Protein AF-A0A151AZK6-F1 (afdb_monomer_lite)

Sequence (133 aa):
MKSGGPDGELPASLRYLTQRYTMPLPQAKAVLTDIGTEELAHMKIVATLVYNLIKDAPLEEIRRAGLDGYYADHDRALYFVNASGAPWTATYIQSKGDPVTDLHENMAAEQSFFKSPLRFMKNFKEVMQAGFI

Secondary structure (DSSP, 8-state):
-TTTSTTSHHHHHHHHHHHTTT---HHHHHHHHHHHHHHHHHHHHHHHHHHHHHTT--HHHHHHTT-HHHHHHHTT----B-TTSPBP-GGG----S-HHHHHHHHHHHHHHHHHHHHHHHHHHHHHHHTT--

Structure (mmCIF, N/CA/C/O backbone):
data_AF-A0A151AZK6-F1
#
_entry.id   AF-A0A151AZK6-F1
#
loop_
_atom_site.group_PDB
_atom_site.id
_atom_site.type_symbol
_atom_site.label_atom_id
_atom_site.label_alt_id
_atom_site.label_comp_id
_atom_site.label_asym_id
_atom_site.label_entity_id
_atom_site.label_seq_id
_atom_site.pdbx_PDB_ins_code
_atom_site.Cartn_x
_atom_site.Cartn_y
_atom_site.Cartn_z
_atom_site.occupancy
_atom_site.B_iso_or_equiv
_atom_site.auth_seq_id
_atom_site.auth_comp_id
_atom_site.auth_asym_id
_atom_site.auth_atom_id
_atom_site.pdbx_PDB_model_num
ATOM 1 N N . MET A 1 1 ? 7.351 5.033 -7.331 1.00 54.81 1 MET A N 1
ATOM 2 C CA . MET A 1 1 ? 5.935 4.629 -7.499 1.00 54.81 1 MET A CA 1
ATOM 3 C C . MET A 1 1 ? 5.075 5.230 -6.385 1.00 54.81 1 MET A C 1
ATOM 5 O O . MET A 1 1 ? 5.502 5.232 -5.235 1.00 54.81 1 MET A O 1
ATOM 9 N N . LYS A 1 2 ? 3.870 5.742 -6.692 1.00 62.16 2 LYS A N 1
ATOM 10 C CA . LYS A 1 2 ? 2.937 6.266 -5.666 1.00 62.16 2 LYS A CA 1
ATOM 11 C C . LYS A 1 2 ? 2.487 5.176 -4.677 1.00 62.16 2 LYS A C 1
ATOM 13 O O . LYS A 1 2 ? 2.078 5.486 -3.578 1.00 62.16 2 LYS A O 1
ATOM 18 N N . SER A 1 3 ? 2.659 3.901 -5.017 1.00 58.59 3 SER A N 1
ATOM 19 C CA . SER A 1 3 ? 2.320 2.765 -4.154 1.00 58.59 3 SER A CA 1
ATOM 20 C C . SER A 1 3 ? 3.323 2.476 -3.029 1.00 58.59 3 SER A C 1
ATOM 22 O O . SER A 1 3 ? 2.961 1.770 -2.103 1.00 58.59 3 SER A O 1
ATOM 24 N N . GLY A 1 4 ? 4.571 2.964 -3.098 1.00 60.47 4 GLY A N 1
ATOM 25 C CA . GLY A 1 4 ? 5.639 2.550 -2.169 1.00 60.47 4 GLY A CA 1
ATOM 26 C C . GLY A 1 4 ? 6.134 3.618 -1.190 1.00 60.47 4 GLY A C 1
ATOM 27 O O . GLY A 1 4 ? 6.882 3.293 -0.277 1.00 60.47 4 GLY A O 1
ATOM 28 N N . GLY A 1 5 ? 5.759 4.887 -1.376 1.00 75.50 5 GLY A N 1
ATOM 29 C CA . GLY A 1 5 ? 6.155 5.979 -0.476 1.00 75.50 5 GLY A CA 1
ATOM 30 C C . GLY A 1 5 ? 5.285 6.078 0.780 1.00 75.50 5 GLY A C 1
ATOM 31 O O . GLY A 1 5 ? 4.253 5.418 0.834 1.00 75.50 5 GLY A O 1
ATOM 32 N N . PRO A 1 6 ? 5.667 6.916 1.763 1.00 70.69 6 PRO A N 1
ATOM 33 C CA . PRO A 1 6 ? 4.933 7.076 3.022 1.00 70.69 6 PRO A CA 1
ATOM 34 C C . PRO A 1 6 ? 3.485 7.549 2.832 1.00 70.69 6 PRO A C 1
ATOM 36 O O . PRO A 1 6 ? 2.593 7.054 3.509 1.00 70.69 6 PRO A O 1
ATOM 39 N N . ASP A 1 7 ? 3.237 8.423 1.854 1.00 73.44 7 ASP A N 1
ATOM 40 C CA . ASP A 1 7 ? 1.893 8.883 1.464 1.00 73.44 7 ASP A CA 1
ATOM 41 C C . ASP A 1 7 ? 1.273 8.026 0.337 1.00 73.44 7 ASP A C 1
ATOM 43 O O . ASP A 1 7 ? 0.522 8.526 -0.504 1.00 73.44 7 ASP A O 1
ATOM 47 N N . GLY A 1 8 ? 1.681 6.760 0.232 1.00 78.69 8 GLY A N 1
ATOM 48 C CA . GLY A 1 8 ? 1.240 5.853 -0.823 1.00 78.69 8 GLY A CA 1
ATOM 49 C C . GLY A 1 8 ? 0.013 5.010 -0.480 1.00 78.69 8 GLY A C 1
ATOM 50 O O . GLY A 1 8 ? -0.323 4.820 0.686 1.00 78.69 8 GLY A O 1
ATOM 51 N N . GLU A 1 9 ? -0.595 4.416 -1.511 1.00 84.75 9 GLU A N 1
ATOM 52 C CA . GLU A 1 9 ? -1.825 3.611 -1.366 1.00 84.75 9 GLU A CA 1
ATOM 53 C C . GLU A 1 9 ? -1.604 2.363 -0.477 1.00 84.75 9 GLU A C 1
ATOM 55 O O . GLU A 1 9 ? -2.455 1.972 0.321 1.00 84.75 9 GLU A O 1
ATOM 60 N N . LEU A 1 10 ? -0.420 1.736 -0.559 1.00 88.25 10 LEU A N 1
ATOM 61 C CA . LEU A 1 10 ? -0.091 0.560 0.254 1.00 88.25 10 LEU A CA 1
ATOM 62 C C . LEU A 1 10 ? -0.005 0.882 1.759 1.00 88.25 10 LEU A C 1
ATOM 64 O O . LEU A 1 10 ? -0.693 0.213 2.530 1.00 88.25 10 LEU A O 1
ATOM 68 N N . PRO A 1 11 ? 0.779 1.873 2.230 1.00 88.50 11 PRO A N 1
ATOM 69 C CA . PRO A 1 11 ? 0.765 2.223 3.649 1.00 88.50 11 PRO A CA 1
ATOM 70 C C . PRO A 1 11 ? -0.598 2.734 4.125 1.00 88.50 11 PRO A C 1
ATOM 72 O O . PRO A 1 11 ? -0.998 2.378 5.232 1.00 88.50 11 PRO A O 1
ATOM 75 N N . ALA A 1 12 ? -1.342 3.481 3.300 1.00 87.25 12 ALA A N 1
ATOM 76 C CA . ALA A 1 12 ? -2.700 3.902 3.643 1.00 87.25 12 ALA A CA 1
ATOM 77 C C . ALA A 1 12 ? -3.612 2.693 3.915 1.00 87.25 12 ALA A C 1
ATOM 79 O O . ALA A 1 12 ? -4.198 2.596 4.995 1.00 87.25 12 ALA A O 1
ATOM 80 N N . SER A 1 13 ? -3.640 1.714 3.003 1.00 92.19 13 SER A N 1
ATOM 81 C CA . SER A 1 13 ? -4.431 0.489 3.176 1.00 92.19 13 SER A CA 1
ATOM 82 C C . SER A 1 13 ? -4.085 -0.271 4.462 1.00 92.19 13 SER A C 1
ATOM 84 O O . SER A 1 13 ? -4.966 -0.617 5.252 1.00 92.19 13 SER A O 1
ATOM 86 N N . LEU A 1 14 ? -2.792 -0.491 4.719 1.00 93.38 14 LEU A N 1
ATOM 87 C CA . LEU A 1 14 ? -2.321 -1.245 5.880 1.00 93.38 14 LEU A CA 1
ATOM 88 C C . LEU A 1 14 ? -2.591 -0.514 7.196 1.00 93.38 14 LEU A C 1
ATOM 90 O O . LEU A 1 14 ? -2.920 -1.157 8.193 1.00 93.38 14 LEU A O 1
ATOM 94 N N . ARG A 1 15 ? -2.508 0.816 7.212 1.00 93.06 15 ARG A N 1
ATOM 95 C CA . ARG A 1 15 ? -2.884 1.633 8.367 1.00 93.06 15 ARG A CA 1
ATOM 96 C C . ARG A 1 15 ? -4.357 1.434 8.732 1.00 93.06 15 ARG A C 1
ATOM 98 O O . ARG A 1 15 ? -4.648 1.027 9.855 1.00 93.06 15 ARG A O 1
ATOM 105 N N . TYR A 1 16 ? -5.280 1.605 7.785 1.00 93.94 16 TYR A N 1
ATOM 106 C CA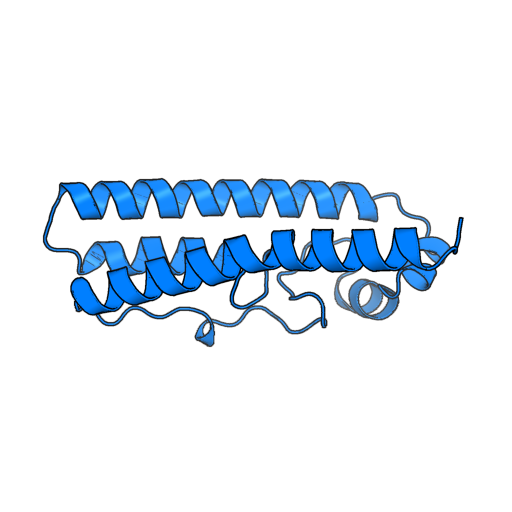 . TYR A 1 16 ? -6.713 1.425 8.050 1.00 93.94 16 TYR A CA 1
ATOM 107 C C . TYR A 1 16 ? -7.046 -0.003 8.512 1.00 93.94 16 TYR A C 1
ATOM 109 O O . TYR A 1 16 ? -7.756 -0.206 9.503 1.00 93.94 16 TYR A O 1
ATOM 117 N N . LEU A 1 17 ? -6.465 -1.011 7.852 1.00 95.00 17 LEU A N 1
ATOM 118 C CA . LEU A 1 17 ? -6.691 -2.423 8.174 1.00 95.00 17 LEU A CA 1
ATOM 119 C C . LEU A 1 17 ? -6.087 -2.862 9.514 1.00 95.00 17 LEU A C 1
ATOM 121 O O . LEU A 1 17 ? -6.556 -3.849 10.085 1.00 95.00 17 LEU A O 1
ATOM 125 N N . THR A 1 18 ? -5.071 -2.166 10.025 1.00 94.38 18 THR A N 1
ATOM 126 C CA . THR A 1 18 ? -4.477 -2.457 11.340 1.00 94.38 18 THR A CA 1
ATOM 127 C C . THR A 1 18 ? -5.219 -1.736 12.464 1.00 94.38 18 THR A C 1
ATOM 129 O O . THR A 1 18 ? -5.592 -2.376 13.450 1.00 94.38 18 THR A O 1
ATOM 132 N N . GLN A 1 19 ? -5.562 -0.459 12.285 1.00 95.50 19 GLN A N 1
ATOM 133 C CA . GLN A 1 19 ? -6.295 0.338 13.279 1.00 95.50 19 GLN A CA 1
ATOM 134 C C . GLN A 1 19 ? -7.712 -0.194 13.566 1.00 95.50 19 GLN A C 1
ATOM 136 O O . GLN A 1 19 ? -8.256 -0.008 14.658 1.00 95.50 19 GLN A O 1
ATOM 141 N N . ARG A 1 20 ? -8.330 -0.922 12.625 1.00 94.62 20 ARG A N 1
ATOM 142 C CA . ARG A 1 20 ? -9.674 -1.499 12.822 1.00 94.62 20 ARG A CA 1
ATOM 143 C C . ARG A 1 20 ? -9.769 -2.431 14.037 1.00 94.62 20 ARG A C 1
ATOM 145 O O . ARG A 1 20 ? -10.855 -2.602 14.587 1.00 94.62 20 ARG A O 1
ATOM 152 N N . TYR A 1 21 ? -8.671 -3.068 14.450 1.00 94.94 21 TYR A N 1
ATOM 153 C CA . TYR A 1 21 ? -8.692 -4.046 15.542 1.00 94.94 21 TYR A CA 1
ATOM 154 C C . TYR A 1 21 ? -8.882 -3.394 16.914 1.00 94.94 21 TYR A C 1
ATOM 156 O O . TYR A 1 21 ? -9.496 -3.999 17.791 1.00 94.94 21 TYR A O 1
ATOM 164 N N . THR A 1 22 ? -8.432 -2.151 17.073 1.00 94.44 22 THR A N 1
ATOM 165 C CA . THR A 1 22 ? -8.539 -1.358 18.306 1.00 94.44 22 THR A CA 1
ATOM 166 C C . THR A 1 22 ? -9.700 -0.362 18.278 1.00 94.44 22 THR A C 1
ATOM 168 O O . THR A 1 22 ? -10.020 0.233 19.302 1.00 94.44 22 THR A O 1
ATOM 171 N N . MET A 1 23 ? -10.386 -0.213 17.139 1.00 96.19 23 MET A N 1
ATOM 172 C CA . MET A 1 23 ? -11.561 0.651 17.006 1.00 96.19 23 MET A CA 1
ATOM 173 C C . MET A 1 23 ? -12.769 0.097 17.801 1.00 96.19 23 MET A C 1
ATOM 175 O O . MET A 1 23 ? -13.249 -1.004 17.490 1.00 96.19 23 MET A O 1
ATOM 179 N N . PRO A 1 24 ? -13.303 0.837 18.798 1.00 95.19 24 PRO A N 1
ATOM 180 C CA . PRO A 1 24 ? -14.392 0.362 19.654 1.00 95.19 24 PRO A CA 1
ATOM 181 C C . PRO A 1 24 ? -15.764 0.443 18.980 1.00 95.19 24 PRO A C 1
ATOM 183 O O . PRO A 1 24 ? -16.650 -0.344 19.307 1.00 95.19 24 PRO A O 1
ATOM 186 N N . LEU A 1 25 ? -15.953 1.376 18.040 1.00 95.19 25 LEU A N 1
ATOM 187 C CA . LEU A 1 25 ? -17.233 1.578 17.364 1.00 95.19 25 LEU A CA 1
ATOM 188 C C . LEU A 1 25 ? -17.372 0.605 16.180 1.00 95.19 25 LEU A C 1
ATOM 190 O O . LEU A 1 25 ? -16.563 0.678 15.248 1.00 95.19 25 LEU A O 1
ATOM 194 N N . PRO A 1 26 ? -18.392 -0.277 16.156 1.00 95.19 26 PRO A N 1
ATOM 195 C CA . PRO A 1 26 ? -18.578 -1.244 15.072 1.00 95.19 26 PRO A CA 1
ATOM 196 C C . PRO A 1 26 ? -18.699 -0.597 13.689 1.00 95.19 26 PRO A C 1
ATOM 198 O O . PRO A 1 26 ? -18.140 -1.105 12.721 1.00 95.19 26 PRO A O 1
ATOM 201 N N . GLN A 1 27 ? -19.375 0.551 13.601 1.00 95.50 27 GLN A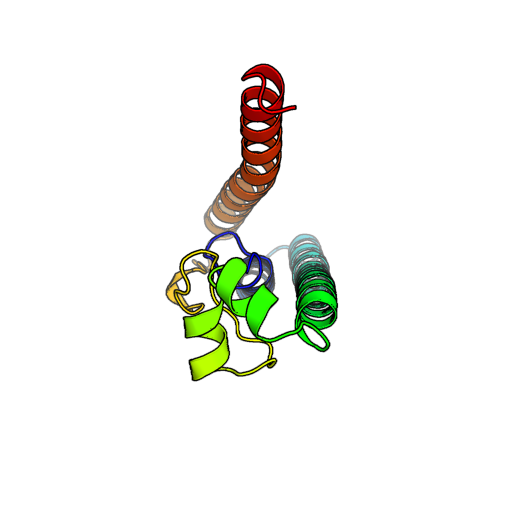 N 1
ATOM 202 C CA . GLN A 1 27 ? -19.549 1.293 12.353 1.00 95.50 27 GLN A CA 1
ATOM 203 C C . GLN A 1 27 ? -18.212 1.846 11.852 1.00 95.50 27 GLN A C 1
ATOM 205 O O . GLN A 1 27 ? -17.878 1.675 10.686 1.00 95.50 27 GLN A O 1
ATOM 210 N N . ALA A 1 28 ? -17.405 2.443 12.734 1.00 93.25 28 ALA A N 1
ATOM 21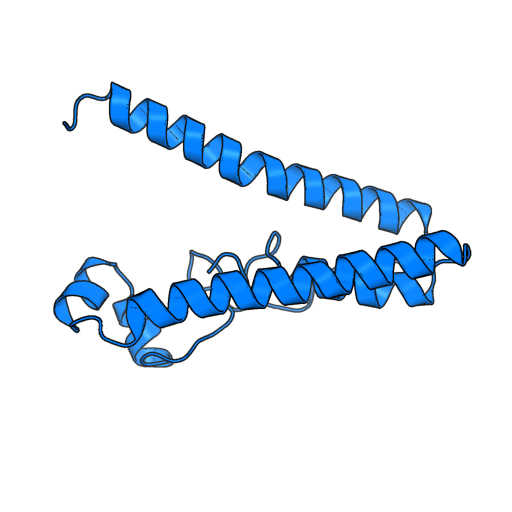1 C CA . ALA A 1 28 ? -16.088 2.954 12.357 1.00 93.25 28 ALA A CA 1
ATOM 212 C C . ALA A 1 28 ? -15.130 1.818 11.961 1.00 93.25 28 ALA A C 1
ATOM 214 O O . ALA A 1 28 ? -14.334 1.970 11.044 1.00 93.25 28 ALA A O 1
ATOM 215 N N . LYS A 1 29 ? -15.238 0.647 12.599 1.00 95.50 29 LYS A N 1
ATOM 216 C CA . LYS A 1 29 ? -14.480 -0.554 12.222 1.00 95.50 29 LYS A CA 1
ATOM 217 C C . LYS A 1 29 ? -14.833 -1.058 10.819 1.00 95.50 29 LYS A C 1
ATOM 219 O O . LYS A 1 29 ? -13.933 -1.467 10.083 1.00 95.50 29 LYS A O 1
ATOM 224 N N . ALA A 1 30 ? -16.118 -1.027 10.462 1.00 96.25 30 ALA A N 1
ATOM 225 C CA . ALA A 1 30 ? -16.572 -1.328 9.108 1.00 96.25 30 ALA A CA 1
ATOM 226 C C . ALA A 1 30 ? -15.996 -0.315 8.111 1.00 96.25 30 ALA A C 1
ATOM 228 O O . ALA A 1 30 ? -15.308 -0.724 7.186 1.00 96.25 30 ALA A O 1
ATOM 229 N N . VAL A 1 31 ? -16.124 0.988 8.388 1.00 95.81 31 VAL A N 1
ATOM 230 C CA . VAL A 1 31 ? -15.567 2.055 7.537 1.00 95.81 31 VAL A CA 1
ATOM 231 C C . VAL A 1 31 ? -14.056 1.901 7.327 1.00 95.81 31 VAL A C 1
ATOM 233 O O . VAL A 1 31 ? -13.591 1.959 6.196 1.00 95.81 31 VAL A O 1
ATOM 236 N N . LEU A 1 32 ? -13.278 1.635 8.381 1.00 95.31 32 LEU A N 1
ATOM 237 C CA . LEU A 1 32 ? -11.835 1.382 8.256 1.00 95.31 32 LEU A CA 1
ATOM 238 C C . LEU A 1 32 ? -11.525 0.141 7.403 1.00 95.31 32 LEU A C 1
ATOM 240 O O . LEU A 1 32 ? -10.520 0.104 6.699 1.00 95.31 32 LEU A O 1
ATOM 244 N N . THR A 1 33 ? -12.376 -0.885 7.461 1.00 95.88 33 THR A N 1
ATOM 245 C CA . THR A 1 33 ? -12.224 -2.079 6.619 1.00 95.88 33 THR A CA 1
ATOM 246 C C . THR A 1 33 ? -12.543 -1.773 5.161 1.00 95.88 33 THR A C 1
ATOM 248 O O . THR A 1 33 ? -11.796 -2.207 4.284 1.00 95.88 33 THR A O 1
ATOM 251 N N . ASP A 1 34 ? -13.608 -1.014 4.912 1.00 97.19 34 ASP A N 1
ATOM 252 C CA . ASP A 1 34 ? -14.042 -0.634 3.570 1.00 97.19 34 ASP A CA 1
ATOM 253 C C . ASP A 1 34 ? -12.977 0.239 2.896 1.00 97.19 34 ASP A C 1
ATOM 255 O O . ASP A 1 34 ? -12.461 -0.145 1.847 1.00 97.19 34 ASP A O 1
ATOM 259 N N . ILE A 1 35 ? -12.544 1.321 3.556 1.00 93.94 35 ILE A N 1
ATOM 260 C CA . ILE A 1 35 ? -11.491 2.217 3.049 1.00 93.94 35 ILE A CA 1
ATOM 261 C C . ILE A 1 35 ? -10.176 1.452 2.870 1.00 93.94 35 ILE A C 1
ATOM 263 O O . ILE A 1 35 ? -9.556 1.509 1.814 1.00 93.94 35 ILE A O 1
ATOM 267 N N . GLY A 1 36 ? -9.750 0.666 3.865 1.00 93.44 36 GLY A N 1
ATOM 268 C CA . GLY A 1 36 ? -8.519 -0.118 3.754 1.00 93.44 36 GLY A CA 1
ATOM 269 C C . GLY A 1 36 ? -8.525 -1.093 2.570 1.00 93.44 36 GLY A C 1
ATOM 270 O O . GLY A 1 36 ? -7.485 -1.332 1.958 1.00 93.44 36 GLY A O 1
ATOM 271 N N . THR A 1 37 ? -9.692 -1.630 2.213 1.00 94.75 37 THR A N 1
ATOM 272 C CA . THR A 1 37 ? -9.860 -2.511 1.049 1.00 94.75 37 THR A CA 1
ATOM 273 C C . THR A 1 37 ? -9.903 -1.725 -0.264 1.00 94.75 37 THR A C 1
ATOM 275 O O . THR A 1 37 ? -9.323 -2.170 -1.256 1.00 94.75 37 THR A O 1
ATOM 278 N N . GLU A 1 38 ? -10.541 -0.554 -0.280 1.00 93.69 38 GLU A N 1
ATOM 279 C CA . GLU A 1 38 ? -10.532 0.374 -1.416 1.00 93.69 38 GLU A CA 1
ATOM 280 C C . GLU A 1 38 ? -9.103 0.804 -1.771 1.00 93.69 38 GLU A C 1
ATOM 282 O O . GLU A 1 38 ? -8.704 0.715 -2.933 1.00 93.69 38 GLU A O 1
ATOM 287 N N . GLU A 1 39 ? -8.273 1.124 -0.777 1.00 91.81 39 GLU A N 1
ATOM 288 C CA . GLU A 1 39 ? -6.883 1.525 -1.017 1.00 91.81 39 GLU A CA 1
ATOM 289 C C . GLU A 1 39 ? -6.010 0.392 -1.584 1.00 91.81 39 GLU A C 1
ATOM 291 O O . GLU A 1 39 ? -5.093 0.625 -2.379 1.00 91.81 39 GLU A O 1
ATOM 296 N N . LEU A 1 40 ? -6.323 -0.873 -1.279 1.00 92.56 40 LEU A N 1
ATOM 297 C CA . LEU A 1 40 ? -5.701 -2.007 -1.976 1.00 92.56 40 LEU A CA 1
ATOM 298 C C . LEU A 1 40 ? -6.117 -2.062 -3.453 1.00 92.56 40 LEU A C 1
ATOM 300 O O . LEU A 1 40 ? -5.304 -2.418 -4.314 1.00 92.56 40 LEU A O 1
ATOM 304 N N . ALA A 1 41 ? -7.361 -1.696 -3.770 1.00 91.75 41 ALA A N 1
ATOM 305 C CA . ALA A 1 41 ? -7.812 -1.572 -5.152 1.00 91.75 41 ALA A CA 1
ATOM 306 C C . ALA A 1 41 ? -7.121 -0.394 -5.862 1.00 91.75 41 ALA A C 1
ATOM 308 O O . ALA A 1 41 ? -6.673 -0.563 -7.000 1.00 91.75 41 ALA A O 1
ATOM 309 N N . HIS A 1 42 ? -6.932 0.749 -5.196 1.00 89.75 42 HIS A N 1
ATOM 310 C CA . HIS A 1 42 ? -6.138 1.868 -5.719 1.00 89.75 42 HIS A CA 1
ATOM 311 C C . HIS A 1 42 ? -4.693 1.458 -6.003 1.00 89.75 42 HIS A C 1
ATOM 313 O O . HIS A 1 42 ? -4.182 1.694 -7.103 1.00 89.75 42 HIS A O 1
ATOM 319 N N . MET A 1 43 ? -4.054 0.751 -5.066 1.00 90.00 43 MET A N 1
ATOM 320 C CA . MET A 1 43 ? -2.715 0.194 -5.256 1.00 90.00 43 MET A CA 1
ATOM 321 C C . MET A 1 43 ? -2.655 -0.687 -6.510 1.00 90.00 43 MET A C 1
ATOM 323 O O . MET A 1 43 ? -1.751 -0.514 -7.331 1.00 90.00 43 MET A O 1
ATOM 327 N N . LYS A 1 44 ? -3.649 -1.562 -6.713 1.00 90.44 44 LYS A N 1
ATOM 328 C CA . LYS A 1 44 ? -3.756 -2.411 -7.909 1.00 90.44 44 LYS A CA 1
ATOM 329 C C . LYS A 1 44 ? -3.911 -1.599 -9.197 1.00 90.44 44 LYS A C 1
ATOM 331 O O . LYS A 1 44 ? -3.297 -1.956 -10.205 1.00 90.44 44 LYS A O 1
ATOM 336 N N . ILE A 1 45 ? -4.705 -0.528 -9.197 1.00 90.81 45 ILE A N 1
ATOM 337 C CA . ILE A 1 45 ? -4.875 0.348 -10.368 1.00 90.81 45 ILE A CA 1
ATOM 338 C C . ILE A 1 45 ? -3.533 0.989 -10.736 1.00 90.81 45 ILE A C 1
ATOM 340 O O . ILE A 1 45 ? -3.092 0.863 -11.878 1.00 90.81 45 ILE A O 1
ATOM 344 N N . VAL A 1 46 ? -2.836 1.595 -9.770 1.00 86.75 46 VAL A N 1
ATOM 345 C CA . VAL A 1 46 ? -1.521 2.223 -9.996 1.00 86.75 46 VAL A CA 1
ATOM 346 C C . VAL A 1 46 ? -0.493 1.196 -10.476 1.00 86.75 46 VAL A C 1
ATOM 348 O O . VAL A 1 46 ? 0.218 1.446 -11.447 1.00 86.75 46 VAL A O 1
ATOM 351 N N . ALA A 1 47 ? -0.446 0.022 -9.847 1.00 87.94 47 ALA A N 1
ATOM 352 C CA . ALA A 1 47 ? 0.396 -1.096 -10.259 1.00 87.94 47 ALA A CA 1
ATOM 353 C C . ALA A 1 47 ? 0.144 -1.514 -11.711 1.00 87.94 47 ALA A C 1
ATOM 355 O O . ALA A 1 47 ? 1.083 -1.648 -12.492 1.00 87.94 47 ALA A O 1
ATOM 356 N N . THR A 1 48 ? -1.122 -1.649 -12.098 1.00 90.38 48 THR A N 1
ATOM 357 C CA . THR A 1 48 ? -1.511 -2.033 -13.460 1.00 90.38 48 THR A CA 1
ATOM 358 C C . THR A 1 48 ? -1.106 -0.970 -14.481 1.00 90.38 48 THR A C 1
ATOM 360 O O . THR A 1 48 ? -0.609 -1.306 -15.556 1.00 90.38 48 THR A O 1
ATOM 363 N N . LEU A 1 49 ? -1.281 0.313 -14.151 1.00 89.50 49 LEU A N 1
ATOM 364 C CA . LEU A 1 49 ? -0.862 1.422 -15.009 1.00 89.50 49 LEU A CA 1
ATOM 365 C C . LEU A 1 49 ? 0.654 1.422 -15.213 1.00 89.50 49 LEU A C 1
ATOM 367 O O . LEU A 1 49 ? 1.109 1.453 -16.353 1.00 89.50 49 LEU A O 1
ATOM 371 N N . VAL A 1 50 ? 1.432 1.322 -14.132 1.00 86.94 50 VAL A N 1
ATOM 372 C CA . VAL A 1 50 ? 2.901 1.274 -14.204 1.00 86.94 50 VAL A CA 1
ATOM 373 C C . VAL A 1 50 ? 3.365 0.067 -15.011 1.00 86.94 50 VAL A C 1
ATOM 375 O O . VAL A 1 50 ? 4.177 0.224 -15.916 1.00 86.94 50 VAL A O 1
ATOM 378 N N . TYR A 1 51 ? 2.810 -1.116 -14.745 1.00 90.88 51 TYR A N 1
ATOM 379 C CA . TYR A 1 51 ? 3.156 -2.327 -15.483 1.00 90.88 51 TYR A CA 1
ATOM 380 C C . TYR A 1 51 ? 2.899 -2.173 -16.986 1.00 90.88 51 TYR A C 1
ATOM 382 O O . TYR A 1 51 ? 3.761 -2.494 -17.800 1.00 90.88 51 TYR A O 1
ATOM 390 N N . ASN A 1 52 ? 1.746 -1.620 -17.372 1.00 91.06 52 ASN A N 1
ATOM 391 C CA . ASN A 1 52 ? 1.425 -1.400 -18.780 1.00 91.06 52 ASN A CA 1
ATOM 392 C C . ASN A 1 52 ? 2.346 -0.383 -19.467 1.00 91.06 52 ASN A C 1
ATOM 394 O O . ASN A 1 52 ? 2.541 -0.499 -20.673 1.00 91.06 52 ASN A O 1
ATOM 398 N N . LEU A 1 53 ? 2.922 0.571 -18.730 1.00 88.62 53 LEU A N 1
ATOM 399 C CA . LEU A 1 53 ? 3.901 1.516 -19.275 1.00 88.62 53 LEU A CA 1
ATOM 400 C C . LEU A 1 53 ? 5.273 0.873 -19.514 1.00 88.62 53 LEU A C 1
ATOM 402 O O . LEU A 1 53 ? 5.963 1.274 -20.443 1.00 88.62 53 LEU A O 1
ATOM 406 N N . ILE A 1 54 ? 5.677 -0.105 -18.697 1.00 89.31 54 ILE A N 1
ATOM 407 C CA . ILE A 1 54 ? 7.037 -0.674 -18.743 1.00 89.31 54 ILE A CA 1
ATOM 408 C C . ILE A 1 54 ? 7.132 -2.009 -19.488 1.00 89.31 54 ILE A C 1
ATOM 410 O O . ILE A 1 54 ? 8.197 -2.330 -20.013 1.00 89.31 54 ILE A O 1
ATOM 414 N N . LYS A 1 55 ? 6.048 -2.798 -19.544 1.00 90.50 55 LYS A N 1
ATOM 415 C CA . LYS A 1 55 ? 6.078 -4.198 -20.011 1.00 90.50 55 LYS A CA 1
ATOM 416 C C . LYS A 1 55 ? 6.614 -4.371 -21.439 1.00 90.50 55 LYS A C 1
ATOM 418 O O . LYS A 1 55 ? 7.293 -5.362 -21.696 1.00 90.50 55 LYS A O 1
ATOM 423 N N . ASP A 1 56 ? 6.374 -3.390 -22.310 1.00 92.25 56 ASP A N 1
ATOM 424 C CA . ASP A 1 56 ? 6.764 -3.395 -23.728 1.00 92.25 56 ASP A CA 1
ATOM 425 C C . ASP A 1 56 ? 7.708 -2.232 -24.088 1.00 92.25 56 ASP A C 1
ATOM 427 O O . ASP A 1 56 ? 8.073 -2.061 -25.251 1.00 92.25 56 ASP A O 1
ATOM 431 N N . ALA A 1 57 ? 8.123 -1.425 -23.104 1.00 90.81 57 ALA A N 1
ATOM 432 C CA . ALA A 1 57 ? 8.959 -0.257 -23.350 1.00 90.81 57 ALA A CA 1
ATOM 433 C C . ALA A 1 57 ? 10.348 -0.671 -23.884 1.00 90.81 57 ALA A C 1
ATOM 435 O O . ALA A 1 57 ? 11.000 -1.556 -23.302 1.00 90.81 57 ALA A O 1
ATOM 436 N N . PRO A 1 58 ? 10.843 -0.035 -24.965 1.00 93.75 58 PRO A N 1
ATOM 437 C CA . PRO A 1 58 ? 12.217 -0.215 -25.411 1.00 93.75 58 PRO A CA 1
ATOM 438 C C . PRO A 1 58 ? 13.205 0.222 -24.321 1.00 93.75 58 PRO A C 1
ATOM 440 O O . PRO A 1 58 ? 12.992 1.226 -23.643 1.00 93.75 58 PRO A O 1
ATOM 443 N N . LEU A 1 59 ? 14.329 -0.490 -24.191 1.00 90.31 59 LEU A N 1
ATOM 444 C CA . LEU A 1 59 ? 15.362 -0.193 -23.182 1.00 90.31 59 LEU A CA 1
ATOM 445 C C . LEU A 1 59 ? 15.878 1.249 -23.252 1.00 90.31 59 LEU A C 1
ATOM 447 O O . LEU A 1 59 ? 16.181 1.851 -22.226 1.00 90.31 59 LEU A O 1
ATOM 451 N N . GLU A 1 60 ? 15.956 1.809 -24.458 1.00 93.06 60 GLU A N 1
ATOM 452 C CA . GLU A 1 60 ? 16.363 3.197 -24.672 1.00 93.06 60 GLU A CA 1
ATOM 453 C C . GLU A 1 60 ? 15.414 4.188 -23.980 1.00 93.06 60 GLU A C 1
ATOM 455 O O . GLU A 1 60 ? 15.852 5.164 -23.374 1.00 93.06 60 GLU A O 1
ATOM 460 N N . GLU A 1 61 ? 14.107 3.913 -24.003 1.00 91.00 61 GLU A N 1
ATOM 461 C CA . GLU A 1 61 ? 13.110 4.757 -23.345 1.00 91.00 61 GLU A CA 1
ATOM 462 C C . GLU A 1 61 ? 13.152 4.610 -21.827 1.00 91.00 61 GLU A C 1
ATOM 464 O O . GLU A 1 61 ? 13.038 5.607 -21.119 1.00 91.00 61 GLU A O 1
ATOM 469 N N . ILE A 1 62 ? 13.383 3.390 -21.332 1.00 87.69 62 ILE A N 1
ATOM 470 C CA . ILE A 1 62 ? 13.562 3.108 -19.900 1.00 87.69 62 ILE A CA 1
ATOM 471 C C . ILE A 1 62 ? 14.759 3.896 -19.349 1.00 87.69 62 ILE A C 1
ATOM 473 O O . ILE A 1 62 ? 14.644 4.546 -18.309 1.00 87.69 62 ILE A O 1
ATOM 477 N N . ARG A 1 63 ? 15.887 3.913 -20.073 1.00 89.06 63 ARG A N 1
ATOM 478 C CA . ARG A 1 63 ? 17.064 4.719 -19.704 1.00 89.06 63 ARG A CA 1
ATOM 479 C C . ARG A 1 63 ? 16.775 6.214 -19.756 1.00 89.06 63 ARG A C 1
ATOM 481 O O . ARG A 1 63 ? 17.102 6.929 -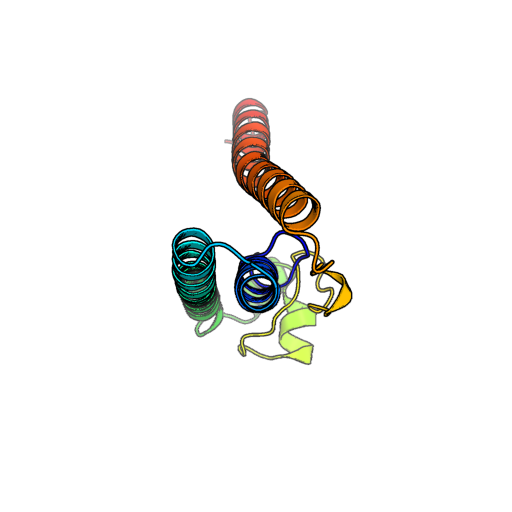18.815 1.00 89.06 63 ARG A O 1
ATOM 488 N N . ARG A 1 64 ? 16.122 6.694 -20.819 1.00 89.44 64 ARG A N 1
ATOM 489 C CA . ARG A 1 64 ? 15.743 8.110 -20.964 1.00 89.44 64 ARG A CA 1
ATOM 490 C C . ARG A 1 64 ? 14.789 8.576 -19.859 1.00 89.44 64 ARG A C 1
ATOM 492 O O . ARG A 1 64 ? 14.836 9.738 -19.470 1.00 89.44 64 ARG A O 1
ATOM 499 N N . ALA A 1 65 ? 13.951 7.679 -19.344 1.00 85.56 65 ALA A N 1
ATOM 500 C CA . ALA A 1 65 ? 13.063 7.930 -18.213 1.00 85.56 65 ALA A CA 1
ATOM 501 C C . ALA A 1 65 ? 13.767 7.877 -16.840 1.00 85.56 65 ALA A C 1
ATOM 503 O O . ALA A 1 65 ? 13.112 8.114 -15.827 1.00 85.56 65 ALA A O 1
ATOM 504 N N . GLY A 1 66 ? 15.070 7.565 -16.784 1.00 87.12 66 GLY A N 1
ATOM 505 C CA . GLY A 1 66 ? 15.824 7.432 -15.532 1.00 87.12 66 GLY A CA 1
ATOM 506 C C . GLY A 1 66 ? 15.430 6.204 -14.704 1.00 87.12 66 GLY A C 1
ATOM 507 O O . GLY A 1 66 ? 15.533 6.227 -13.480 1.00 87.12 66 GLY A O 1
ATOM 508 N N . LEU A 1 67 ? 14.920 5.153 -15.355 1.00 86.25 67 LEU A N 1
ATOM 509 C CA . LEU A 1 67 ? 14.496 3.897 -14.722 1.00 86.25 67 LEU A CA 1
ATOM 510 C C . LEU A 1 67 ? 15.513 2.764 -14.927 1.00 86.25 67 LEU A C 1
ATOM 512 O O . LEU A 1 67 ? 15.199 1.602 -14.693 1.00 86.25 67 LEU A O 1
ATOM 516 N N . ASP A 1 68 ? 16.728 3.081 -15.364 1.00 87.81 68 ASP A N 1
ATOM 517 C CA . ASP A 1 68 ? 17.808 2.132 -15.627 1.00 87.81 68 ASP A CA 1
ATOM 518 C C . ASP A 1 68 ? 18.246 1.367 -14.372 1.00 87.81 68 ASP A C 1
ATOM 520 O O . ASP A 1 68 ? 18.374 0.145 -14.427 1.00 87.81 68 ASP A O 1
ATOM 524 N N . GLY A 1 69 ? 18.389 2.053 -13.233 1.00 87.12 69 GLY A N 1
ATOM 525 C CA . GLY A 1 69 ? 18.682 1.402 -11.951 1.00 87.12 69 GLY A CA 1
ATOM 526 C C . GLY A 1 69 ? 17.558 0.466 -11.497 1.00 87.12 69 GLY A C 1
ATOM 527 O O . GLY A 1 69 ? 17.805 -0.684 -11.151 1.00 87.12 69 GLY A O 1
ATOM 528 N N . TYR A 1 70 ? 16.304 0.920 -11.597 1.00 86.81 70 TYR A N 1
ATOM 529 C CA . TYR A 1 70 ? 15.137 0.090 -11.277 1.00 86.81 70 TYR A CA 1
ATOM 530 C C . TYR A 1 70 ? 15.060 -1.153 -12.176 1.00 86.81 70 TYR A C 1
ATOM 532 O O . TYR A 1 70 ? 14.784 -2.251 -11.699 1.00 86.81 70 TYR A O 1
ATOM 540 N N . TYR A 1 71 ? 15.322 -0.985 -13.473 1.00 88.38 71 TYR A N 1
ATOM 541 C CA . TYR A 1 71 ? 15.330 -2.076 -14.441 1.00 88.38 71 TYR A CA 1
ATOM 542 C C . TYR A 1 71 ? 16.463 -3.076 -14.179 1.00 88.38 71 TYR A C 1
ATOM 544 O O . TYR A 1 71 ? 16.269 -4.275 -14.339 1.00 88.38 71 TYR A O 1
ATOM 552 N N . ALA A 1 72 ? 17.640 -2.620 -13.750 1.00 89.88 72 ALA A N 1
ATOM 553 C CA . ALA A 1 72 ? 18.730 -3.523 -13.386 1.00 89.88 72 ALA A CA 1
ATOM 554 C C . ALA A 1 72 ? 18.369 -4.410 -12.181 1.00 89.88 72 ALA A C 1
ATOM 556 O O . ALA A 1 72 ? 18.676 -5.602 -12.188 1.00 89.88 72 ALA A O 1
ATOM 557 N N . ASP A 1 73 ? 17.681 -3.846 -11.186 1.00 89.12 73 ASP A N 1
ATOM 558 C CA . ASP A 1 7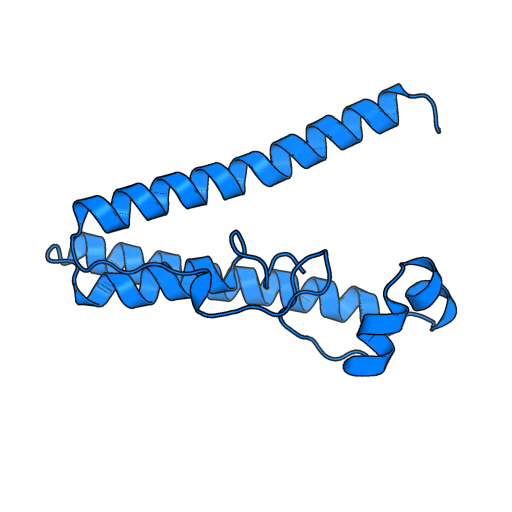3 ? 17.335 -4.552 -9.948 1.00 89.12 73 ASP A CA 1
ATOM 559 C C . ASP A 1 73 ? 16.069 -5.417 -10.073 1.00 89.12 73 ASP A C 1
ATOM 561 O O . ASP A 1 73 ? 15.939 -6.449 -9.406 1.00 89.12 73 ASP A O 1
ATOM 565 N N . HIS A 1 74 ? 15.107 -4.996 -10.899 1.00 89.62 74 HIS A N 1
ATOM 566 C CA . HIS A 1 74 ? 13.756 -5.569 -10.933 1.00 89.62 74 HIS A CA 1
ATOM 567 C C . HIS A 1 74 ? 13.244 -5.901 -12.342 1.00 89.62 74 HIS A C 1
ATOM 569 O O . HIS A 1 74 ? 12.111 -6.368 -12.475 1.00 89.62 74 HIS A O 1
ATOM 575 N N . ASP A 1 75 ? 14.043 -5.691 -13.392 1.00 91.12 75 ASP A N 1
ATOM 576 C CA . ASP A 1 75 ? 13.635 -5.831 -14.797 1.00 91.12 75 ASP A CA 1
ATOM 577 C C . ASP A 1 75 ? 12.323 -5.060 -15.059 1.00 91.12 75 ASP A C 1
ATOM 579 O O . ASP A 1 75 ? 12.234 -3.857 -14.798 1.00 91.12 75 ASP A O 1
ATOM 583 N N . ARG A 1 76 ? 11.271 -5.726 -15.543 1.00 88.25 76 ARG A N 1
ATOM 584 C CA . ARG A 1 76 ? 9.936 -5.136 -15.745 1.00 88.25 76 ARG A CA 1
ATOM 585 C C . ARG A 1 76 ? 8.954 -5.516 -14.638 1.00 88.25 76 ARG A C 1
ATOM 587 O O . ARG A 1 76 ? 7.750 -5.285 -14.775 1.00 88.25 76 ARG A O 1
ATOM 594 N N . ALA A 1 77 ? 9.436 -6.137 -13.562 1.00 89.50 77 ALA A N 1
ATOM 595 C CA . ALA A 1 77 ? 8.598 -6.513 -12.439 1.00 89.50 77 ALA A CA 1
ATOM 596 C C . ALA A 1 77 ? 8.145 -5.274 -11.660 1.00 89.50 77 ALA A C 1
ATOM 598 O O . ALA A 1 77 ? 8.813 -4.238 -11.614 1.00 89.50 77 ALA A O 1
ATOM 599 N N . LEU A 1 78 ? 6.981 -5.391 -11.027 1.00 89.62 78 LEU A N 1
ATOM 600 C CA . LEU A 1 78 ? 6.498 -4.384 -10.096 1.00 89.62 78 LEU A CA 1
ATOM 601 C C . LEU A 1 78 ? 7.174 -4.565 -8.741 1.00 89.62 78 LEU A C 1
ATOM 603 O O . LEU A 1 78 ? 7.158 -5.654 -8.171 1.00 89.62 78 LEU A O 1
ATOM 607 N N . TYR A 1 79 ? 7.699 -3.471 -8.208 1.00 89.19 79 TYR A N 1
ATOM 608 C CA . TYR A 1 79 ? 8.318 -3.424 -6.900 1.00 89.19 79 TYR A CA 1
ATOM 609 C C . TYR A 1 79 ? 7.904 -2.147 -6.168 1.00 89.19 79 TYR A C 1
ATOM 611 O O . TYR A 1 79 ? 7.800 -1.063 -6.750 1.00 89.19 79 TYR A O 1
ATOM 619 N N . PHE A 1 80 ? 7.613 -2.278 -4.875 1.00 86.81 80 PHE A N 1
ATOM 620 C CA . PHE A 1 80 ? 7.069 -1.183 -4.080 1.00 86.81 80 PHE A CA 1
ATOM 621 C C . PHE A 1 80 ? 8.181 -0.235 -3.640 1.00 86.81 80 PHE A C 1
ATOM 623 O O . PHE A 1 80 ? 8.723 -0.352 -2.547 1.00 86.81 80 PHE A O 1
ATOM 630 N N . VAL A 1 81 ? 8.493 0.732 -4.498 1.00 86.94 81 VAL A N 1
ATOM 631 C CA . VAL A 1 81 ? 9.435 1.824 -4.214 1.00 86.94 81 VAL A CA 1
ATOM 632 C C . VAL A 1 81 ? 8.761 3.174 -4.370 1.00 86.94 81 VAL A C 1
ATOM 634 O O . VAL A 1 81 ? 7.846 3.347 -5.177 1.00 86.94 81 VAL A O 1
ATOM 637 N N . ASN A 1 82 ? 9.218 4.177 -3.635 1.00 83.94 82 ASN A N 1
ATOM 638 C CA . ASN A 1 82 ? 8.781 5.555 -3.834 1.00 83.94 82 ASN A CA 1
ATOM 639 C C . ASN A 1 82 ? 9.374 6.157 -5.131 1.00 83.94 82 ASN A C 1
ATOM 641 O O . ASN A 1 82 ? 9.952 5.451 -5.957 1.00 83.94 82 ASN A O 1
ATOM 645 N N . ALA A 1 83 ? 9.142 7.444 -5.405 1.00 78.31 83 ALA A N 1
ATOM 646 C CA . ALA A 1 83 ? 9.662 8.095 -6.619 1.00 78.31 83 ALA A CA 1
ATOM 647 C C . ALA A 1 83 ? 11.195 8.262 -6.625 1.00 78.31 83 ALA A C 1
ATOM 649 O O . ALA A 1 83 ? 11.781 8.424 -7.686 1.00 78.31 83 ALA A O 1
ATOM 650 N N . SER A 1 84 ? 11.831 8.192 -5.456 1.00 81.38 84 SER A N 1
ATOM 651 C CA . SER A 1 84 ? 13.285 8.263 -5.278 1.00 81.38 84 SER A CA 1
ATOM 652 C C . SER A 1 84 ? 13.951 6.882 -5.267 1.00 81.38 84 SER A C 1
ATOM 654 O O . SER A 1 84 ? 15.133 6.788 -4.958 1.00 81.38 84 SER A O 1
ATOM 656 N N . GLY A 1 85 ? 13.201 5.808 -5.544 1.00 81.19 85 GLY A N 1
ATOM 657 C CA . GLY A 1 85 ? 13.707 4.433 -5.527 1.00 81.19 85 GLY A CA 1
ATOM 658 C C . GLY A 1 85 ? 13.819 3.803 -4.135 1.00 81.19 85 GLY A C 1
ATOM 659 O O . GLY A 1 85 ? 14.219 2.649 -4.032 1.00 81.19 85 GLY A O 1
ATOM 660 N N . ALA A 1 86 ? 13.439 4.501 -3.057 1.00 87.00 86 ALA A N 1
ATOM 661 C CA . ALA A 1 86 ? 13.495 3.911 -1.722 1.00 87.00 86 ALA A CA 1
ATOM 662 C C . ALA A 1 86 ? 12.370 2.871 -1.551 1.00 87.00 86 ALA A C 1
ATOM 664 O O . ALA A 1 86 ? 11.211 3.199 -1.845 1.00 87.00 86 ALA A O 1
ATOM 665 N N . PRO A 1 87 ? 12.673 1.650 -1.076 1.00 89.56 87 PRO A N 1
ATOM 666 C CA . PRO A 1 87 ? 11.667 0.621 -0.846 1.00 89.56 87 PRO A CA 1
ATOM 667 C C . PRO A 1 87 ? 10.630 1.037 0.193 1.00 89.56 87 PRO A C 1
ATOM 669 O O . PRO A 1 87 ? 10.933 1.755 1.150 1.00 89.56 87 PRO A O 1
ATOM 672 N N . TRP A 1 88 ? 9.413 0.529 0.025 1.00 90.88 88 TRP A N 1
ATOM 673 C CA . TRP A 1 88 ? 8.394 0.594 1.059 1.00 90.88 88 TRP A CA 1
ATOM 674 C C . TRP A 1 88 ? 8.910 -0.053 2.344 1.00 90.88 88 TRP A C 1
ATOM 676 O O . TRP A 1 88 ? 9.555 -1.103 2.322 1.00 90.88 88 TRP A O 1
ATOM 686 N N . THR A 1 89 ? 8.595 0.565 3.476 1.00 90.38 89 THR A N 1
ATOM 687 C CA . THR A 1 89 ? 8.963 0.057 4.794 1.00 90.38 89 THR A CA 1
ATOM 688 C C . THR A 1 89 ? 7.797 0.191 5.760 1.00 90.38 89 THR A C 1
ATOM 690 O O . THR A 1 89 ? 7.018 1.144 5.702 1.00 90.38 89 THR A O 1
ATOM 693 N N . ALA A 1 90 ? 7.701 -0.756 6.694 1.00 89.12 90 ALA A N 1
ATOM 694 C CA . ALA A 1 90 ? 6.672 -0.765 7.728 1.00 89.12 90 ALA A CA 1
ATOM 695 C C . ALA A 1 90 ? 6.709 0.485 8.627 1.00 89.12 90 ALA A C 1
ATOM 697 O O . ALA A 1 90 ? 5.722 0.794 9.285 1.00 89.12 90 ALA A O 1
ATOM 698 N N . THR A 1 91 ? 7.811 1.244 8.638 1.00 90.38 91 THR A N 1
ATOM 699 C CA . THR A 1 91 ? 7.901 2.505 9.394 1.00 90.38 91 THR A CA 1
ATOM 700 C C . THR A 1 91 ? 6.988 3.610 8.851 1.00 90.38 91 THR A C 1
ATOM 702 O O . THR A 1 91 ? 6.791 4.615 9.530 1.00 90.38 91 THR A O 1
ATOM 705 N N . TYR A 1 92 ? 6.411 3.432 7.659 1.00 87.75 92 TYR A N 1
ATOM 706 C CA . TYR A 1 92 ? 5.484 4.379 7.035 1.00 87.75 92 TYR A CA 1
ATOM 707 C C . TYR A 1 92 ? 4.062 4.346 7.603 1.00 87.75 92 TYR A C 1
ATOM 709 O O . TYR A 1 92 ? 3.292 5.254 7.311 1.00 87.75 92 TYR A O 1
ATOM 717 N N . ILE A 1 93 ? 3.705 3.342 8.409 1.00 88.94 93 ILE A N 1
ATOM 718 C CA . ILE A 1 93 ? 2.373 3.242 9.022 1.00 88.94 93 ILE A CA 1
ATOM 719 C C . ILE A 1 93 ? 2.432 3.471 10.530 1.00 88.94 93 ILE A C 1
ATOM 721 O O . ILE A 1 93 ? 3.434 3.172 11.181 1.00 88.94 93 ILE A O 1
ATOM 725 N N . GLN A 1 94 ? 1.339 3.976 11.097 1.00 87.88 94 GLN A N 1
ATOM 726 C CA . GLN A 1 94 ? 1.152 4.113 12.538 1.00 87.88 94 GLN A CA 1
ATOM 727 C C . GLN A 1 94 ? -0.189 3.495 12.952 1.00 87.88 94 GLN A C 1
ATOM 729 O O . GLN A 1 94 ? -1.202 3.635 12.275 1.00 87.88 94 GLN A O 1
ATOM 734 N N . SER A 1 95 ? -0.178 2.791 14.081 1.00 90.69 95 SER A N 1
ATOM 735 C CA . SER A 1 95 ? -1.371 2.238 14.723 1.00 90.69 95 SER A CA 1
ATOM 736 C C . SER A 1 95 ? -1.130 2.291 16.224 1.00 90.69 95 SER A C 1
ATOM 738 O O . SER A 1 95 ? -0.339 1.511 16.757 1.00 90.69 95 SER A O 1
ATOM 740 N N . LYS A 1 96 ? -1.726 3.274 16.898 1.00 90.88 96 LYS A N 1
ATOM 741 C CA . LYS A 1 96 ? -1.468 3.584 18.310 1.00 90.88 96 LYS A CA 1
ATOM 742 C C . LYS A 1 96 ? -2.446 2.896 19.250 1.00 90.88 96 LYS A C 1
ATOM 744 O O . LYS A 1 96 ? -2.150 2.784 20.436 1.00 90.88 96 LYS A O 1
ATOM 749 N N . GLY A 1 97 ? -3.580 2.425 18.736 1.00 89.75 97 GLY A N 1
ATOM 750 C CA . GLY A 1 97 ? -4.603 1.763 19.537 1.00 89.75 97 GLY A CA 1
ATOM 751 C C . GLY A 1 97 ? -5.523 2.729 20.281 1.00 89.75 97 GLY A C 1
ATOM 752 O O . GLY A 1 97 ? -6.489 2.281 20.892 1.00 89.75 97 GLY A O 1
ATOM 753 N N . ASP A 1 98 ? -5.251 4.033 20.196 1.00 93.62 98 ASP A N 1
ATOM 754 C CA . ASP A 1 98 ? -6.153 5.092 20.631 1.00 93.62 98 ASP A CA 1
ATOM 755 C C . ASP A 1 98 ? -6.961 5.596 19.421 1.00 93.62 98 ASP A C 1
ATOM 757 O O . ASP A 1 98 ? -6.377 6.195 18.512 1.00 93.62 98 ASP A O 1
ATOM 761 N N . PRO A 1 99 ? -8.292 5.399 19.393 1.00 91.56 99 PRO A N 1
ATOM 762 C CA . PRO A 1 99 ? -9.121 5.747 18.240 1.00 91.56 99 PRO A CA 1
ATOM 763 C C . PRO A 1 99 ? -9.043 7.219 17.834 1.00 91.56 99 PRO A C 1
ATOM 765 O O . PRO A 1 99 ? -9.146 7.529 16.651 1.00 91.56 99 PRO A O 1
ATOM 768 N N . VAL A 1 100 ? -8.875 8.136 18.792 1.00 92.19 100 VAL A N 1
ATOM 769 C CA . VAL A 1 100 ? -8.796 9.571 18.492 1.00 92.19 100 VAL A CA 1
ATOM 770 C C . VAL A 1 100 ? -7.480 9.883 17.792 1.00 92.19 100 VAL A C 1
ATOM 772 O O . VAL A 1 100 ? -7.492 10.531 16.746 1.00 92.19 100 VAL A O 1
ATOM 775 N N . THR A 1 101 ? -6.363 9.402 18.333 1.00 92.00 101 THR A N 1
ATOM 776 C CA . THR A 1 101 ? -5.030 9.576 17.745 1.00 92.00 101 THR A CA 1
ATOM 777 C C . THR A 1 101 ? -4.950 8.950 16.355 1.00 92.00 101 THR A C 1
ATOM 779 O O . THR A 1 101 ? -4.486 9.602 15.421 1.00 92.00 101 THR A O 1
ATOM 782 N N . ASP A 1 102 ? -5.458 7.727 16.203 1.00 92.00 102 ASP A N 1
ATOM 783 C CA . ASP A 1 102 ? -5.447 6.995 14.935 1.00 92.00 102 ASP A CA 1
ATOM 784 C C . ASP A 1 102 ? -6.285 7.723 13.861 1.00 92.00 102 ASP A C 1
ATOM 786 O O . ASP A 1 102 ? -5.828 7.914 12.734 1.00 92.00 102 ASP A O 1
ATOM 790 N N . LEU A 1 103 ? -7.473 8.241 14.207 1.00 91.06 103 LEU A N 1
ATOM 791 C CA . LEU A 1 103 ? -8.296 9.018 13.269 1.00 91.06 103 LEU A CA 1
ATOM 792 C C . LEU A 1 103 ? -7.689 10.384 12.910 1.00 91.06 103 LEU A C 1
ATOM 794 O O . LEU A 1 103 ? -7.814 10.820 11.765 1.00 91.06 103 LEU A O 1
ATOM 798 N N . HIS A 1 104 ? -7.021 11.061 13.849 1.00 90.69 104 HIS A N 1
ATOM 799 C CA . HIS A 1 104 ? -6.316 12.313 13.549 1.00 90.69 104 HIS A CA 1
ATOM 800 C C . HIS A 1 104 ? -5.155 12.088 12.579 1.00 90.69 104 HIS A C 1
ATOM 802 O O . HIS A 1 104 ? -4.948 12.889 11.666 1.00 90.69 104 HIS A O 1
ATOM 808 N N . GLU A 1 105 ? -4.412 10.998 12.753 1.00 87.69 105 GLU A N 1
ATOM 809 C CA . GLU A 1 105 ? -3.322 10.630 11.853 1.00 87.69 105 GLU A CA 1
ATOM 810 C C . GLU A 1 105 ? -3.845 10.259 10.459 1.00 87.69 105 GLU A C 1
ATOM 812 O O . GLU A 1 105 ? -3.314 10.759 9.466 1.00 87.69 105 GLU A O 1
ATOM 817 N N . ASN A 1 106 ? -4.957 9.519 10.377 1.00 88.81 106 ASN A N 1
ATOM 818 C CA . ASN A 1 106 ? -5.652 9.251 9.115 1.00 88.81 106 ASN A CA 1
ATOM 819 C C . ASN A 1 106 ? -6.030 10.542 8.379 1.00 88.81 106 ASN A C 1
ATOM 821 O O . ASN A 1 106 ? -5.697 10.710 7.209 1.00 88.81 106 ASN A O 1
ATOM 825 N N . MET A 1 107 ? -6.669 11.494 9.067 1.00 88.88 107 MET A N 1
ATOM 826 C CA . MET A 1 107 ? -7.047 12.777 8.464 1.00 88.88 107 MET A CA 1
ATOM 827 C C . MET A 1 107 ? -5.835 13.578 7.974 1.00 88.88 107 MET A C 1
ATOM 829 O O . MET A 1 107 ? -5.889 14.193 6.906 1.00 88.88 107 MET A O 1
ATOM 833 N N . ALA A 1 108 ? -4.740 13.586 8.738 1.00 85.56 108 ALA A N 1
ATOM 834 C CA . ALA A 1 108 ? -3.512 14.270 8.346 1.00 85.56 108 ALA A CA 1
ATOM 835 C C . ALA A 1 108 ? -2.886 13.637 7.094 1.00 85.56 108 ALA A C 1
ATOM 837 O O . ALA A 1 108 ? -2.440 14.354 6.192 1.00 85.56 108 ALA A O 1
ATOM 838 N N . ALA A 1 109 ? -2.889 12.308 7.014 1.00 81.25 109 ALA A N 1
ATOM 839 C CA . ALA A 1 109 ? -2.366 11.581 5.870 1.00 81.25 109 ALA A CA 1
ATOM 840 C C . ALA A 1 109 ? -3.219 11.775 4.611 1.00 81.25 109 ALA A C 1
ATOM 842 O O . ALA A 1 109 ? -2.666 12.046 3.547 1.00 81.25 109 ALA A O 1
ATOM 843 N N . GLU A 1 110 ? -4.546 11.753 4.729 1.00 78.62 110 GLU A N 1
ATOM 844 C CA . GLU A 1 110 ? -5.452 12.101 3.626 1.00 78.62 110 GLU A CA 1
ATOM 845 C C . GLU A 1 110 ? -5.211 13.535 3.140 1.00 78.62 110 GLU A C 1
ATOM 847 O O . GLU A 1 110 ? -5.104 13.812 1.945 1.00 78.62 110 GLU A O 1
ATOM 852 N N . GLN A 1 111 ? -5.024 14.485 4.058 1.00 77.81 111 GLN A N 1
ATOM 853 C CA . GLN A 1 111 ? -4.710 15.859 3.675 1.00 77.81 111 GLN A CA 1
ATOM 854 C C . GLN A 1 111 ? -3.370 15.961 2.921 1.00 77.81 111 GLN A C 1
ATOM 856 O O . GLN A 1 111 ? -3.255 16.756 1.982 1.00 77.81 111 GLN A O 1
ATOM 861 N N . SER A 1 112 ? -2.359 15.185 3.320 1.00 71.31 112 SER A N 1
ATOM 862 C CA . SER A 1 112 ? -1.085 15.065 2.596 1.00 71.31 112 SER A CA 1
ATOM 863 C C . SER A 1 112 ? -1.306 14.501 1.188 1.00 71.31 112 SER A C 1
ATOM 865 O O . SER A 1 112 ? -0.848 15.087 0.199 1.00 71.31 112 SER A O 1
ATOM 867 N N . PHE A 1 113 ? -2.116 13.443 1.085 1.00 66.06 113 PHE A N 1
ATOM 868 C CA . PHE A 1 113 ? -2.500 12.816 -0.173 1.00 66.06 113 PHE A CA 1
ATOM 869 C C . PHE A 1 113 ? -3.167 13.805 -1.131 1.00 66.06 113 PHE A C 1
ATOM 871 O O . PHE A 1 113 ? -2.717 13.925 -2.266 1.00 66.06 113 PHE A O 1
ATOM 878 N N . PHE A 1 114 ? -4.160 14.587 -0.696 1.00 59.72 114 PHE A N 1
ATOM 879 C CA . PHE A 1 114 ? -4.826 15.578 -1.557 1.00 59.72 114 PHE A CA 1
ATOM 880 C C . PHE A 1 114 ? -3.936 16.774 -1.927 1.00 59.72 114 PHE A C 1
ATOM 882 O O . PHE A 1 114 ? -4.078 17.351 -3.010 1.00 59.72 114 PHE A O 1
ATOM 889 N N . LYS A 1 115 ? -2.982 17.156 -1.069 1.00 58.91 115 LYS A N 1
ATOM 890 C CA . LYS A 1 115 ? -2.028 18.240 -1.367 1.00 58.91 115 LYS A CA 1
ATOM 891 C C . LYS A 1 115 ? -1.027 17.861 -2.459 1.00 58.91 115 LYS A C 1
ATOM 893 O O . LYS A 1 115 ? -0.574 18.747 -3.185 1.00 58.91 115 LYS 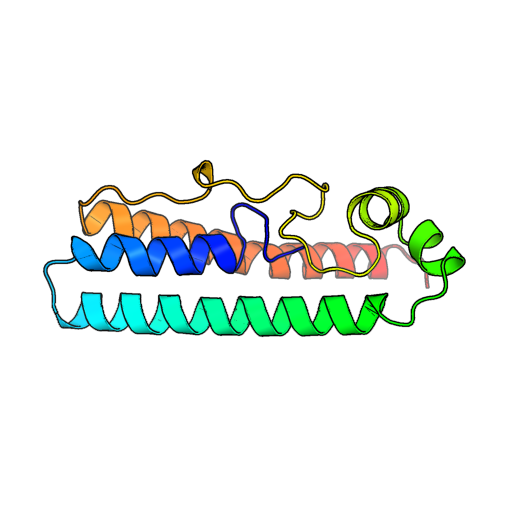A O 1
ATOM 898 N N . SER A 1 116 ? -0.691 16.581 -2.603 1.00 60.38 116 SER A N 1
ATOM 899 C CA . SER A 1 116 ? 0.275 16.088 -3.595 1.00 60.38 116 SER A CA 1
ATOM 900 C C . SER A 1 116 ? -0.162 16.351 -5.057 1.00 60.38 116 SER A C 1
ATOM 902 O O . SER A 1 116 ? 0.573 17.047 -5.767 1.00 60.38 116 SER A O 1
ATOM 904 N N . PRO A 1 117 ? -1.365 15.937 -5.514 1.00 57.56 117 PRO A N 1
ATOM 905 C CA . PRO A 1 117 ? -1.886 16.257 -6.843 1.00 57.56 117 PRO A CA 1
ATOM 906 C C . PRO A 1 117 ? -2.047 17.759 -7.082 1.00 57.56 117 PRO A C 1
ATOM 908 O O . PRO A 1 117 ? -1.711 18.246 -8.157 1.00 57.56 117 PRO A O 1
ATOM 911 N N . LEU A 1 118 ? -2.503 18.518 -6.078 1.00 58.38 118 LEU A N 1
ATOM 912 C CA . LEU A 1 118 ? -2.633 19.976 -6.183 1.00 58.38 118 LEU A CA 1
ATOM 913 C C . LEU A 1 118 ? -1.274 20.652 -6.392 1.00 58.38 118 LEU A C 1
ATOM 915 O O . LEU A 1 118 ? -1.157 21.576 -7.198 1.00 58.38 118 LEU A O 1
ATOM 919 N N . ARG A 1 119 ? -0.231 20.173 -5.708 1.00 55.12 119 ARG A N 1
ATOM 920 C CA . ARG A 1 119 ? 1.141 20.656 -5.888 1.00 55.12 119 ARG A CA 1
ATOM 921 C C . ARG A 1 119 ? 1.698 20.271 -7.257 1.00 55.12 119 ARG A C 1
ATOM 923 O O . ARG A 1 119 ? 2.322 21.110 -7.898 1.00 55.12 119 ARG A O 1
ATOM 930 N N . PHE A 1 120 ? 1.420 19.059 -7.736 1.00 54.56 120 PHE A N 1
ATOM 931 C CA . PHE A 1 120 ? 1.766 18.641 -9.096 1.00 54.56 120 PHE A CA 1
ATOM 932 C C . PHE A 1 120 ? 1.084 19.525 -10.151 1.00 54.56 120 PHE A C 1
ATOM 934 O O . PHE A 1 120 ? 1.756 20.047 -11.032 1.00 54.56 120 PHE A O 1
ATOM 941 N N . MET A 1 121 ? -0.222 19.774 -10.028 1.00 53.25 121 MET A N 1
ATOM 942 C CA . MET A 1 121 ? -0.975 20.637 -10.948 1.00 53.25 121 MET A CA 1
ATOM 943 C C . MET A 1 121 ? -0.502 22.093 -10.914 1.00 53.25 121 MET A C 1
ATOM 945 O O . MET A 1 121 ? -0.489 22.757 -11.951 1.00 53.25 121 MET A O 1
ATOM 949 N N . LYS A 1 122 ? -0.107 22.599 -9.741 1.00 56.12 122 LYS A N 1
ATOM 950 C CA . LYS A 1 122 ? 0.452 23.946 -9.601 1.00 56.12 122 LYS A CA 1
ATOM 951 C C . LYS A 1 122 ? 1.816 24.056 -10.287 1.00 56.12 122 LYS A C 1
ATOM 953 O O . LYS A 1 122 ? 1.986 24.935 -11.124 1.00 56.12 122 LYS A O 1
ATOM 958 N N . ASN A 1 123 ? 2.719 23.110 -10.030 1.00 56.12 123 ASN A N 1
ATOM 959 C CA . ASN A 1 123 ? 4.023 23.052 -10.692 1.00 56.12 123 ASN A CA 1
ATOM 960 C C . ASN A 1 123 ? 3.879 22.850 -12.211 1.00 56.12 123 ASN A C 1
ATOM 962 O O . ASN A 1 123 ? 4.601 23.465 -12.984 1.00 56.12 123 ASN A O 1
ATOM 966 N N . PHE A 1 124 ? 2.920 22.035 -12.659 1.00 49.41 124 PHE A N 1
ATOM 967 C CA . PHE A 1 124 ? 2.635 21.835 -14.081 1.00 49.41 124 PHE A CA 1
ATOM 968 C C . PHE A 1 124 ? 2.136 23.124 -14.750 1.00 49.41 124 PHE A C 1
ATOM 970 O O . PHE A 1 124 ? 2.598 23.472 -15.832 1.00 49.41 124 PHE A O 1
ATOM 977 N N . LYS A 1 125 ? 1.248 23.886 -14.095 1.00 58.22 125 LYS A N 1
ATOM 978 C CA . LYS A 1 125 ? 0.844 25.219 -14.574 1.00 58.22 125 LYS A CA 1
ATOM 979 C C . LYS A 1 125 ? 2.018 26.192 -14.652 1.00 58.22 125 LYS A C 1
ATOM 981 O O . LYS A 1 125 ? 2.102 26.931 -15.624 1.00 58.22 125 LYS A O 1
ATOM 986 N N . GLU A 1 126 ? 2.905 26.189 -13.663 1.00 59.34 126 GLU A N 1
ATOM 987 C CA . GLU A 1 126 ? 4.097 27.046 -13.648 1.00 59.34 126 GLU A CA 1
ATOM 988 C C . GLU A 1 126 ? 5.067 26.684 -14.788 1.00 59.34 126 GLU A C 1
ATOM 990 O O . GLU A 1 126 ? 5.568 27.576 -15.466 1.00 59.34 126 GLU A O 1
ATOM 995 N N . VAL A 1 127 ? 5.247 25.392 -15.089 1.00 50.31 127 VAL A N 1
ATOM 996 C CA . VAL A 1 127 ? 6.041 24.914 -16.239 1.00 50.31 127 VAL A CA 1
ATOM 997 C C . VAL A 1 127 ? 5.402 25.306 -17.578 1.00 50.31 127 VAL A C 1
ATOM 999 O O . VAL A 1 127 ? 6.102 25.766 -18.476 1.00 50.31 127 VAL A O 1
ATOM 1002 N N . MET A 1 128 ? 4.077 25.201 -17.706 1.00 52.81 128 MET A N 1
ATOM 1003 C CA . MET A 1 128 ? 3.346 25.629 -18.909 1.00 52.81 128 MET A CA 1
ATOM 1004 C C . MET A 1 128 ? 3.363 27.155 -19.102 1.00 52.81 128 MET A C 1
ATOM 1006 O O . MET A 1 128 ? 3.329 27.634 -20.230 1.00 52.81 128 MET A O 1
ATOM 1010 N N . GLN A 1 129 ? 3.426 27.934 -18.019 1.00 52.06 129 GLN A N 1
ATOM 1011 C CA . GLN A 1 129 ? 3.541 29.398 -18.067 1.00 52.06 129 GLN A CA 1
ATOM 1012 C C . GLN A 1 129 ? 4.978 29.882 -18.320 1.00 52.06 129 GLN A C 1
ATOM 1014 O O . GLN A 1 129 ? 5.163 31.016 -18.754 1.00 52.06 129 GLN A O 1
ATOM 1019 N N . ALA A 1 130 ? 5.984 29.031 -18.095 1.00 55.88 130 ALA A N 1
ATOM 1020 C CA . ALA A 1 130 ? 7.399 29.331 -18.318 1.00 55.88 130 ALA A CA 1
ATOM 1021 C C . ALA A 1 130 ? 7.861 29.191 -19.788 1.00 55.88 130 ALA A C 1
ATOM 1023 O O . ALA A 1 130 ? 9.052 29.325 -20.058 1.00 55.88 130 ALA A O 1
ATOM 1024 N N . GLY A 1 131 ? 6.947 28.965 -20.741 1.00 44.81 131 GLY A N 1
ATOM 1025 C CA . GLY A 1 131 ? 7.223 29.131 -22.175 1.00 44.81 131 GLY A CA 1
ATOM 1026 C C . GLY A 1 131 ? 8.085 28.048 -22.835 1.00 44.81 131 GLY A C 1
ATOM 1027 O O . GLY A 1 131 ? 8.795 28.344 -23.790 1.00 44.81 131 GLY A O 1
ATOM 1028 N N . PHE A 1 132 ? 8.029 26.801 -22.357 1.00 46.34 132 PHE A N 1
ATOM 1029 C CA . PHE A 1 132 ? 8.628 25.643 -23.043 1.00 46.34 132 PHE A CA 1
ATOM 1030 C C . PHE A 1 132 ? 7.604 24.820 -23.843 1.00 46.34 132 PHE A C 1
ATOM 1032 O O . PHE A 1 132 ? 7.709 23.599 -23.891 1.00 46.34 132 PHE A O 1
ATOM 1039 N N . ILE A 1 133 ? 6.621 25.486 -24.458 1.00 47.19 133 ILE A N 1
ATOM 1040 C CA . ILE A 1 133 ? 5.922 25.084 -25.693 1.00 47.19 133 ILE A CA 1
ATOM 1041 C C . ILE A 1 133 ? 5.377 26.347 -26.362 1.00 47.19 133 ILE A C 1
ATOM 1043 O O . ILE A 1 133 ? 4.908 27.231 -25.607 1.00 47.19 133 ILE A O 1
#

Organism: NCBI:txid1122241

pLDDT: mean 83.05, std 14.2, range [44.81, 97.19]

Radius of gyration: 17.71 Å; chains: 1; bounding box: 38×36×46 Å

Foldseek 3Di:
DLCADLLHLVQLLVQLQQQLVLDPDPVSSVVSNVSSVVSVVVSVVVQVVLLVVQVPDDPVVCVVVVNNVVCVVANSDDARADPVRHGHDPVSHDHPSDPVVSVVVSVVSVVVNVVVVVVVVVVVVVVVVVPPD

InterPro domains:
  IPR007760 Manganese catalase [PF05067] (4-111)
  IPR009078 Ferritin-like superfamily [SSF47240] (4-112)
  IPR012347 Ferritin-like [G3DSA:1.20.1260.10] (2-123)